Protein AF-A0A642C6K1-F1 (afdb_monomer_lite)

Foldseek 3Di:
DDDDDDDDDDDDDDDDDDDDPPPPPPPPPPPPPPDDDDDDDDDDPPDDLQADVVSPDPPDDDVVVVVCVVVHPDDNDDDDPDDDD

Sequence (85 aa):
MMNKRSLNLLPCVAVLCSCSLPAYAGQSSKKEKKTKPNVIIILADDLGYGDLECYGTTRVHTPNVNRLASEGIRFTNVHATASTS

Organism: Bacteroides ovatus (NCBI:txid28116)

InterPro domains:
 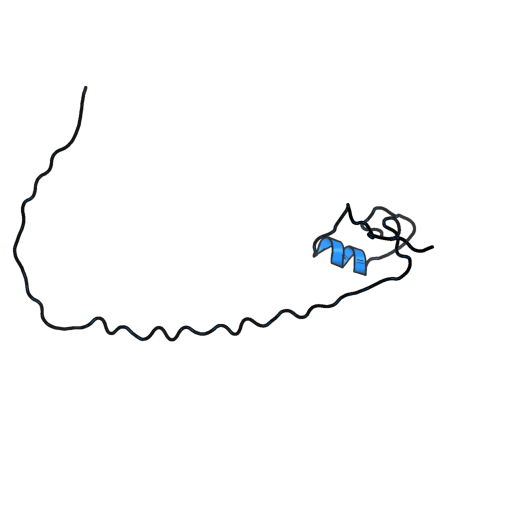 IPR000917 Sulfatase, N-terminal [PF00884] (37-84)
  IPR017850 Alkaline-phosphatase-like, core domain superfamily [G3DSA:3.40.720.10] (34-85)
  IPR017850 Alkaline-phosphatase-like, core domain superfamily [SSF53649] (34-84)
  IPR050738 Sulfatase enzyme [PTHR42693] (11-84)

Structure (mmCIF, N/CA/C/O backbone):
data_AF-A0A642C6K1-F1
#
_entry.id   AF-A0A642C6K1-F1
#
loop_
_atom_site.group_PDB
_atom_site.id
_atom_site.type_symbol
_atom_site.label_atom_id
_atom_site.label_alt_id
_atom_site.label_comp_id
_atom_site.label_asym_id
_atom_site.label_entity_id
_atom_site.label_seq_id
_atom_site.pdbx_PDB_ins_code
_atom_site.Cartn_x
_atom_site.Cartn_y
_atom_site.Cartn_z
_atom_site.occupancy
_atom_site.B_iso_or_equiv
_atom_site.auth_seq_id
_atom_site.auth_comp_id
_atom_site.auth_asym_id
_atom_site.auth_atom_id
_atom_site.pdbx_PDB_model_num
ATOM 1 N N . MET A 1 1 ? -59.640 17.181 -22.486 1.00 43.03 1 MET A N 1
ATOM 2 C CA . MET A 1 1 ? -59.217 16.218 -21.445 1.00 43.03 1 MET A CA 1
ATOM 3 C C . MET A 1 1 ? -58.450 16.986 -20.389 1.00 43.03 1 MET A C 1
ATOM 5 O O . MET A 1 1 ? -57.342 17.432 -20.651 1.00 43.03 1 MET A O 1
ATOM 9 N N . MET A 1 2 ? -59.107 17.256 -19.262 1.00 34.28 2 MET A N 1
ATOM 10 C CA . MET A 1 2 ? -58.631 18.169 -18.229 1.00 34.28 2 MET A CA 1
ATOM 11 C C . MET A 1 2 ? -59.144 17.694 -16.863 1.00 34.28 2 MET A C 1
ATOM 13 O O . MET A 1 2 ? -60.326 17.424 -16.713 1.00 34.28 2 MET A O 1
ATOM 17 N N . ASN A 1 3 ? -58.213 17.643 -15.911 1.00 37.34 3 ASN A N 1
ATOM 18 C CA . ASN A 1 3 ? -58.343 17.967 -14.487 1.00 37.34 3 ASN A CA 1
ATOM 19 C C . ASN A 1 3 ? -59.327 17.253 -13.539 1.00 37.34 3 ASN A C 1
ATOM 21 O O . ASN A 1 3 ? -60.529 17.467 -13.565 1.00 37.34 3 ASN A O 1
ATOM 25 N N . LYS A 1 4 ? -58.682 16.656 -12.524 1.00 44.62 4 LYS A N 1
ATOM 26 C CA . LYS A 1 4 ? -58.673 17.040 -11.092 1.00 44.62 4 LYS A CA 1
ATOM 27 C C . LYS A 1 4 ? -59.972 16.984 -10.267 1.00 44.62 4 LYS A C 1
ATOM 29 O O 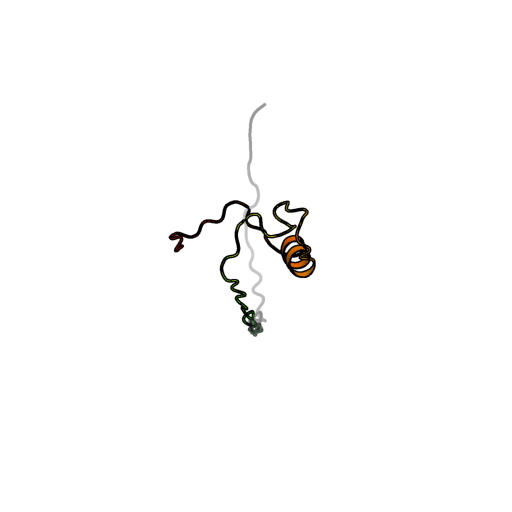. LYS A 1 4 ? -60.837 17.835 -10.381 1.00 44.62 4 LYS A O 1
ATOM 34 N N . ARG A 1 5 ? -59.866 16.121 -9.242 1.00 53.56 5 ARG A N 1
ATOM 35 C CA . ARG A 1 5 ? -60.038 16.372 -7.791 1.00 53.56 5 ARG A CA 1
ATOM 36 C C . ARG A 1 5 ? -61.347 17.021 -7.326 1.00 53.56 5 ARG A C 1
ATOM 38 O O . ARG A 1 5 ? -61.522 18.220 -7.484 1.00 53.56 5 ARG A O 1
ATOM 45 N N . SER A 1 6 ? -62.115 16.286 -6.524 1.00 43.94 6 SER A N 1
ATOM 46 C CA . SER A 1 6 ? -62.596 16.708 -5.187 1.00 43.94 6 SER A CA 1
ATOM 47 C C . SER A 1 6 ? -63.499 15.600 -4.621 1.00 43.94 6 SER A C 1
ATOM 49 O O . SER A 1 6 ? -64.372 15.103 -5.314 1.00 43.94 6 SER A O 1
ATOM 51 N N . LEU A 1 7 ? -63.124 14.954 -3.516 1.00 51.12 7 LEU A N 1
ATOM 52 C CA . LEU A 1 7 ? -63.249 15.406 -2.123 1.00 51.12 7 LEU A CA 1
ATOM 53 C C . LEU A 1 7 ? -64.670 15.164 -1.582 1.00 51.12 7 LEU A C 1
ATOM 55 O O . LEU A 1 7 ? -65.513 16.045 -1.632 1.00 51.12 7 LEU A O 1
ATOM 59 N N . ASN A 1 8 ? -64.889 13.973 -1.020 1.00 38.00 8 ASN A N 1
ATOM 60 C CA . ASN A 1 8 ? -65.989 13.677 -0.103 1.00 38.00 8 ASN A CA 1
ATOM 61 C C . ASN A 1 8 ? -65.394 12.958 1.111 1.00 38.00 8 ASN A C 1
ATOM 63 O O . ASN A 1 8 ? -64.873 11.859 0.944 1.00 38.00 8 ASN A O 1
ATOM 67 N N . LEU A 1 9 ? -65.424 13.581 2.293 1.00 46.41 9 LEU A N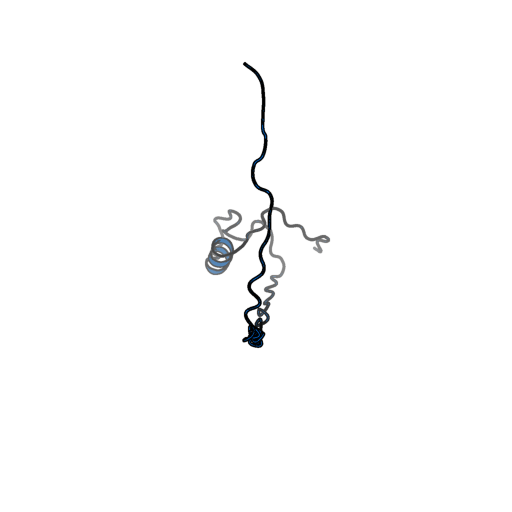 1
ATOM 68 C CA . LEU A 1 9 ? -66.242 13.127 3.429 1.00 46.41 9 LEU A CA 1
ATOM 69 C C . LEU A 1 9 ? -65.972 14.006 4.664 1.00 46.41 9 LEU A C 1
ATOM 71 O O . LEU A 1 9 ? -64.860 14.063 5.184 1.00 46.41 9 LEU A O 1
ATOM 75 N N . LEU A 1 10 ? -67.026 14.689 5.108 1.00 53.28 10 LEU A N 1
ATOM 76 C CA . LEU A 1 10 ? -67.149 15.353 6.408 1.00 53.28 10 LEU A CA 1
ATOM 77 C C . LEU A 1 10 ? -67.413 14.289 7.526 1.00 53.28 10 LEU A C 1
ATOM 79 O O . LEU A 1 10 ? -67.510 13.106 7.202 1.00 53.28 10 LEU A O 1
ATOM 83 N N . PRO A 1 11 ? -67.495 14.649 8.826 1.00 57.88 11 PRO A N 1
ATOM 84 C CA . PRO A 1 11 ? -66.680 14.096 9.910 1.00 57.88 11 PRO A CA 1
ATOM 85 C C . PRO A 1 11 ? -67.534 13.541 11.082 1.00 57.88 11 PRO A C 1
ATOM 87 O O . PRO A 1 11 ? -68.748 13.419 10.961 1.00 57.88 11 PRO A O 1
ATOM 90 N N . CYS A 1 12 ? -66.891 13.308 12.239 1.00 40.66 12 CYS A N 1
ATOM 91 C CA . CYS A 1 12 ? -67.481 13.007 13.561 1.00 40.66 12 CYS A CA 1
ATOM 92 C C . CYS A 1 12 ? -68.105 11.597 13.664 1.00 40.66 12 CYS A C 1
ATOM 94 O O . CYS A 1 12 ? -68.862 11.166 12.814 1.00 40.66 12 CYS A O 1
ATOM 96 N N . VAL A 1 13 ? -67.795 10.774 14.666 1.00 51.16 13 VAL A N 1
ATOM 97 C CA . VAL A 1 13 ? -68.137 10.971 16.080 1.00 51.16 13 VAL A CA 1
ATOM 98 C C . VAL A 1 13 ? -67.151 10.200 16.967 1.00 51.16 13 VAL A C 1
ATOM 100 O O . VAL A 1 13 ? -66.732 9.0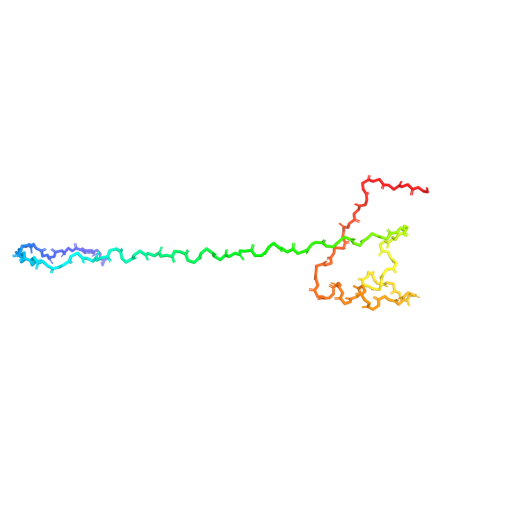87 16.659 1.00 51.16 13 VAL A O 1
ATOM 103 N N . ALA A 1 14 ? -66.789 10.836 18.078 1.00 51.81 14 ALA A N 1
ATOM 104 C CA . ALA A 1 14 ? -65.933 10.329 19.134 1.00 51.81 14 ALA A CA 1
ATOM 105 C C . ALA A 1 14 ? -66.433 9.007 19.745 1.00 51.81 14 ALA A C 1
ATOM 107 O O . ALA A 1 14 ? -67.575 8.916 20.188 1.00 51.81 14 ALA A O 1
ATOM 108 N N . VAL A 1 15 ? -65.526 8.039 19.892 1.00 54.38 15 VAL A N 1
ATOM 109 C CA . VAL A 1 15 ? -65.609 7.026 20.950 1.00 54.38 15 VAL A CA 1
ATOM 110 C C . VAL A 1 15 ? -64.388 7.216 21.841 1.00 54.38 15 VAL A C 1
ATOM 112 O O . VAL A 1 15 ? -63.264 6.855 21.500 1.00 54.38 15 VAL A O 1
ATOM 115 N N . LEU A 1 16 ? -64.640 7.863 22.977 1.00 52.88 16 LEU A N 1
ATOM 116 C CA . LEU A 1 16 ? -63.777 7.905 24.147 1.00 52.88 16 LEU A CA 1
ATOM 117 C C . LEU A 1 16 ? -63.613 6.469 24.664 1.00 52.88 16 LEU A C 1
ATOM 119 O O . LEU A 1 16 ? -64.499 5.953 25.339 1.00 52.88 16 LEU A O 1
ATOM 123 N N . CYS A 1 17 ? -62.490 5.825 24.342 1.00 48.69 17 CYS A N 1
ATOM 124 C CA . CYS A 1 17 ? -62.056 4.600 25.005 1.00 48.69 17 CYS A CA 1
ATOM 125 C C . CYS A 1 17 ? -60.898 4.946 25.947 1.00 48.69 17 CYS A C 1
ATOM 127 O O . CYS A 1 17 ? -59.748 5.106 25.543 1.00 48.69 17 CYS A O 1
ATOM 129 N N . SER A 1 18 ? -61.256 5.124 27.213 1.00 56.97 18 SER A N 1
ATOM 130 C CA . SER A 1 18 ? -60.387 5.028 28.382 1.00 56.97 18 SER A CA 1
ATOM 131 C C . SER A 1 18 ? -59.681 3.664 28.445 1.00 56.97 18 SER A C 1
ATOM 133 O O . SER A 1 18 ? -60.282 2.663 28.063 1.00 56.97 18 SER A O 1
ATOM 135 N N . CYS A 1 19 ? -58.461 3.642 29.004 1.00 38.41 19 CYS A N 1
ATOM 136 C CA . CYS A 1 19 ? -57.531 2.501 29.147 1.00 38.41 19 CYS A CA 1
ATOM 137 C C . CYS A 1 19 ? -56.869 2.090 27.815 1.00 38.41 19 CYS A C 1
ATOM 139 O O . CYS A 1 19 ? -57.514 1.574 26.920 1.00 38.41 19 CYS A O 1
ATOM 141 N N . SER A 1 20 ? -55.570 2.254 27.578 1.00 47.75 20 SER A N 1
ATOM 142 C CA . SER A 1 20 ? -54.420 2.216 28.479 1.00 47.75 20 SER A CA 1
ATOM 143 C C . SER A 1 20 ? -53.288 3.007 27.826 1.00 47.75 20 SER A C 1
ATOM 145 O O . SER A 1 20 ? -53.138 2.963 26.606 1.00 47.75 20 SER A O 1
ATOM 147 N N . LEU A 1 21 ? -52.490 3.714 28.627 1.00 52.28 21 LEU A N 1
ATOM 148 C CA . LEU A 1 21 ? -51.215 4.285 28.188 1.00 52.28 21 LEU A CA 1
ATOM 149 C C . LEU A 1 21 ? -50.471 3.228 27.353 1.00 52.28 21 LEU A C 1
ATOM 151 O O . LEU A 1 21 ? -50.292 2.117 27.865 1.00 52.28 21 LEU A O 1
ATOM 155 N N . PRO A 1 22 ? -49.991 3.509 26.126 1.00 52.66 22 PRO A N 1
ATOM 156 C CA . PRO A 1 22 ? -48.859 2.749 25.646 1.00 52.66 22 PRO A CA 1
ATOM 157 C C . PRO A 1 22 ? -47.755 3.109 26.632 1.00 52.66 22 PRO A C 1
ATOM 159 O O . PRO A 1 22 ? -47.226 4.222 26.617 1.00 52.66 22 PRO A O 1
ATOM 162 N N . ALA A 1 23 ? -47.508 2.205 27.583 1.00 56.75 23 ALA A N 1
ATOM 163 C CA . ALA A 1 23 ? -46.337 2.263 28.422 1.00 56.75 23 ALA A CA 1
ATOM 164 C C . ALA A 1 23 ? -45.187 2.536 27.460 1.00 56.75 23 ALA A C 1
ATOM 166 O O . ALA A 1 23 ? -44.949 1.748 26.540 1.00 56.75 23 ALA A O 1
ATOM 167 N N . TYR A 1 24 ? -44.549 3.695 27.619 1.00 55.31 24 TYR A N 1
ATOM 168 C CA . TYR A 1 24 ? -43.268 3.991 27.009 1.00 55.31 24 TYR A CA 1
ATOM 169 C C . TYR A 1 24 ? -42.328 2.965 27.638 1.00 55.31 24 TYR A C 1
ATOM 171 O O . TYR A 1 24 ? -41.714 3.208 28.675 1.00 55.31 24 TYR A O 1
ATOM 179 N N . ALA A 1 25 ? -42.363 1.743 27.102 1.00 58.75 25 ALA A N 1
ATOM 180 C CA . ALA A 1 25 ? -41.510 0.653 27.494 1.00 58.75 25 ALA A CA 1
ATOM 181 C C . ALA A 1 25 ? -40.122 1.217 27.276 1.00 58.75 25 ALA A C 1
ATOM 183 O O . ALA A 1 25 ? -39.749 1.507 26.136 1.00 58.75 25 ALA A O 1
ATOM 184 N N . GLY A 1 26 ? -39.450 1.517 28.389 1.00 53.59 26 GLY A N 1
ATOM 185 C CA . GLY A 1 26 ? -38.157 2.161 28.386 1.00 53.59 26 GLY A CA 1
ATOM 186 C C . GLY A 1 26 ? -37.289 1.395 27.415 1.00 53.59 26 GLY A C 1
ATOM 187 O O . GLY A 1 26 ? -36.927 0.246 27.675 1.00 53.59 26 GLY A O 1
ATOM 188 N N . GLN A 1 27 ? -37.005 2.009 26.267 1.00 56.81 27 GLN A N 1
ATOM 189 C CA . GLN A 1 27 ? -35.962 1.516 25.401 1.00 56.81 27 GLN A CA 1
ATOM 190 C C . GLN A 1 27 ? -34.685 1.720 26.200 1.00 56.81 27 GLN A C 1
ATOM 192 O O . GLN A 1 27 ? -34.080 2.789 26.197 1.00 56.81 27 GLN A O 1
ATOM 197 N N . SER A 1 28 ? -34.318 0.689 26.957 1.00 55.97 28 SER A N 1
ATOM 198 C CA . SER A 1 28 ? -32.969 0.514 27.447 1.00 55.97 28 SER A CA 1
ATOM 199 C C . SER A 1 28 ? -32.122 0.412 26.192 1.00 55.97 28 SER A C 1
ATOM 201 O O . SER A 1 28 ? -32.020 -0.650 25.575 1.00 55.97 28 SER A O 1
ATOM 203 N N . SER A 1 29 ? -31.611 1.556 25.731 1.00 59.91 29 SER A N 1
ATOM 204 C CA . SER A 1 29 ? -30.654 1.583 24.645 1.00 59.91 29 SER A CA 1
ATOM 205 C C . SER A 1 29 ? -29.495 0.726 25.131 1.00 59.91 29 SER A C 1
ATOM 207 O O . SER A 1 29 ? -28.759 1.136 26.036 1.00 59.91 29 SER A O 1
ATOM 209 N N . LYS A 1 30 ? -29.350 -0.488 24.592 1.00 60.12 30 LYS A N 1
ATOM 210 C CA . LYS A 1 30 ? -28.111 -1.241 24.742 1.00 60.12 30 LYS A CA 1
ATOM 211 C C . LYS A 1 30 ? -27.034 -0.331 24.177 1.00 60.12 30 LYS A C 1
ATOM 213 O O . LYS A 1 30 ? -26.922 -0.157 22.968 1.00 60.12 30 LYS A O 1
ATOM 218 N N . LYS A 1 31 ? -26.298 0.324 25.073 1.00 59.41 31 LYS A N 1
ATOM 219 C CA . LYS A 1 31 ? -25.149 1.141 24.725 1.00 59.41 31 LYS A CA 1
ATOM 220 C C . LYS A 1 31 ? -24.109 0.142 24.246 1.00 59.41 31 LYS A C 1
ATOM 222 O O . LYS A 1 31 ? -23.385 -0.427 25.061 1.00 59.41 31 LYS A O 1
ATOM 227 N N . GLU A 1 32 ? -24.123 -0.160 22.949 1.00 72.06 32 GLU A N 1
ATOM 228 C CA . GLU A 1 32 ? -23.077 -0.962 22.336 1.00 72.06 32 GLU A CA 1
ATOM 229 C C . GLU A 1 32 ? -21.758 -0.307 22.720 1.00 72.06 32 GLU A C 1
ATOM 231 O O . GLU A 1 32 ? -21.484 0.848 22.372 1.00 72.06 32 GLU A O 1
ATOM 236 N N . LYS A 1 33 ? -20.968 -1.017 23.529 1.00 72.00 33 LYS A N 1
ATOM 237 C CA . LYS A 1 33 ? -19.603 -0.615 23.823 1.00 72.00 33 LYS A CA 1
ATOM 238 C C . LYS A 1 33 ? -18.856 -0.756 22.508 1.00 72.00 33 LYS A C 1
ATOM 240 O O . LYS A 1 33 ? -18.332 -1.824 22.220 1.00 72.00 33 LYS A O 1
ATOM 245 N N . LYS A 1 34 ? -18.848 0.311 21.705 1.00 80.00 34 LYS A N 1
ATOM 246 C CA . LYS A 1 34 ? -18.004 0.404 20.517 1.00 80.00 34 LYS A CA 1
ATOM 247 C C . LYS A 1 34 ? -16.573 0.197 20.988 1.00 80.00 34 LYS A C 1
ATOM 249 O O . LYS A 1 34 ? -15.986 1.074 21.624 1.00 80.00 34 LYS A O 1
ATOM 254 N N . THR A 1 35 ? -16.054 -1.000 20.753 1.00 88.69 35 THR A N 1
ATOM 255 C CA . THR A 1 35 ? -14.665 -1.323 21.034 1.00 88.69 35 THR A CA 1
ATOM 256 C C . THR A 1 35 ? -13.825 -0.452 20.123 1.00 88.69 35 THR A C 1
ATOM 258 O O . THR A 1 35 ? -14.029 -0.436 18.908 1.00 88.69 35 THR A O 1
ATOM 261 N N . LYS A 1 36 ? -12.920 0.328 20.712 1.00 93.06 36 LYS A N 1
ATOM 262 C CA . LYS A 1 36 ? -11.986 1.121 19.919 1.00 93.06 36 LYS A CA 1
ATOM 263 C C . LYS A 1 36 ? -11.078 0.154 19.150 1.00 93.06 36 LYS A C 1
ATOM 265 O O . LYS A 1 36 ? -10.652 -0.838 19.745 1.00 93.06 36 LYS A O 1
ATOM 270 N N . PRO A 1 37 ? -10.800 0.405 17.862 1.00 95.75 37 PRO A N 1
ATOM 271 C CA . PRO A 1 37 ? -9.849 -0.414 17.133 1.00 95.75 37 PRO A CA 1
ATOM 272 C C . PRO A 1 37 ? -8.453 -0.240 17.735 1.00 95.75 37 PRO A C 1
ATOM 274 O O . PRO A 1 37 ? -8.109 0.832 18.238 1.00 95.75 37 PRO A O 1
ATOM 277 N N . ASN A 1 38 ? -7.645 -1.291 17.656 1.00 96.50 38 ASN A N 1
ATOM 278 C CA . ASN A 1 38 ? -6.211 -1.170 17.882 1.00 96.50 38 ASN A CA 1
ATOM 279 C C . ASN A 1 38 ? -5.571 -0.585 16.620 1.00 96.50 38 ASN A C 1
ATOM 281 O O . ASN A 1 38 ? -5.951 -0.954 15.509 1.00 96.50 38 ASN A O 1
ATOM 285 N N . VAL A 1 39 ? -4.604 0.313 16.792 1.00 96.88 39 VAL A N 1
ATOM 286 C CA . VAL A 1 39 ? -3.867 0.936 15.687 1.00 96.88 39 VAL A CA 1
ATOM 287 C C . VAL A 1 39 ? -2.405 0.532 15.807 1.00 96.88 39 VAL A C 1
ATOM 289 O O . VAL A 1 39 ? -1.802 0.718 16.861 1.00 96.88 39 VAL A O 1
ATOM 292 N N . ILE A 1 40 ? -1.847 -0.025 14.734 1.00 97.12 40 ILE A N 1
ATOM 293 C CA . ILE A 1 40 ? -0.435 -0.405 14.632 1.00 97.12 40 ILE A CA 1
ATOM 294 C C . ILE A 1 40 ? 0.170 0.399 13.487 1.00 97.12 40 ILE A C 1
ATOM 296 O O . ILE A 1 40 ? -0.383 0.418 12.389 1.00 97.12 40 ILE A O 1
ATOM 300 N N . ILE A 1 41 ? 1.301 1.050 13.751 1.00 97.38 41 ILE A N 1
ATOM 301 C CA . ILE A 1 41 ? 2.082 1.767 12.743 1.00 97.38 41 ILE A CA 1
ATOM 302 C C . ILE A 1 41 ? 3.364 0.974 12.517 1.00 97.38 41 ILE A C 1
ATOM 304 O O . ILE A 1 41 ? 4.122 0.740 13.456 1.00 97.38 41 ILE A O 1
ATOM 308 N N . ILE A 1 42 ? 3.584 0.553 11.275 1.00 96.69 42 ILE A N 1
ATOM 309 C CA . ILE A 1 42 ? 4.826 -0.081 10.836 1.00 96.69 42 ILE A CA 1
ATOM 310 C C . ILE A 1 42 ? 5.574 0.966 10.019 1.00 96.69 42 ILE A C 1
ATOM 312 O O . ILE A 1 42 ? 5.072 1.413 8.989 1.00 96.69 42 ILE A O 1
ATOM 316 N N . LEU A 1 43 ? 6.745 1.369 10.501 1.00 94.94 43 LEU A N 1
ATOM 317 C CA . LEU A 1 43 ? 7.632 2.309 9.828 1.00 94.94 43 LEU A CA 1
ATOM 318 C C . LEU A 1 43 ? 8.879 1.552 9.372 1.00 94.94 43 LEU A C 1
ATOM 320 O O . LEU A 1 43 ? 9.476 0.825 10.165 1.00 94.94 43 LEU A O 1
ATOM 324 N N . ALA A 1 44 ? 9.241 1.719 8.106 1.00 94.25 44 ALA A N 1
ATOM 325 C CA . ALA A 1 44 ? 10.478 1.208 7.534 1.00 94.25 44 ALA A CA 1
ATOM 326 C C . ALA A 1 44 ? 11.368 2.392 7.148 1.00 94.25 44 ALA A C 1
ATOM 328 O O . ALA A 1 44 ? 10.859 3.403 6.661 1.00 94.25 44 ALA A O 1
ATOM 329 N N . ASP A 1 45 ? 12.665 2.248 7.392 1.00 94.00 45 ASP A N 1
ATOM 330 C CA . ASP A 1 45 ? 13.685 3.226 7.021 1.00 94.00 45 ASP A CA 1
ATOM 331 C C . ASP A 1 45 ? 14.110 3.023 5.561 1.00 94.00 45 ASP A C 1
ATOM 333 O O . ASP A 1 45 ? 14.103 1.885 5.083 1.00 94.00 45 ASP A O 1
ATOM 337 N N . ASP A 1 46 ? 14.425 4.112 4.858 1.00 92.06 46 ASP A N 1
ATOM 338 C CA . ASP A 1 46 ? 14.900 4.119 3.463 1.00 92.06 46 ASP A CA 1
ATOM 339 C C . ASP A 1 46 ? 14.075 3.295 2.451 1.00 92.06 46 ASP A C 1
ATOM 341 O O . ASP A 1 46 ? 14.586 2.821 1.435 1.00 92.06 46 ASP A O 1
ATOM 345 N N . LEU A 1 47 ? 12.769 3.140 2.687 1.00 92.81 47 LEU A N 1
ATOM 346 C CA . LEU A 1 47 ? 11.888 2.413 1.774 1.00 92.81 47 LEU A CA 1
ATOM 347 C C . LEU A 1 47 ? 11.361 3.326 0.657 1.00 92.81 47 LEU A C 1
ATOM 349 O O . LEU A 1 47 ? 10.511 4.193 0.880 1.00 92.81 47 LEU A O 1
ATOM 353 N N . GLY A 1 48 ? 11.818 3.089 -0.567 1.00 91.94 48 GLY A N 1
ATOM 354 C CA . GLY A 1 48 ? 11.353 3.755 -1.774 1.00 91.94 48 GLY A CA 1
ATOM 355 C C . GLY A 1 48 ? 10.066 3.156 -2.350 1.00 91.94 48 GLY A C 1
ATOM 356 O O . GLY A 1 48 ? 9.698 2.005 -2.111 1.00 91.94 48 GLY A O 1
ATOM 357 N N . TYR A 1 49 ? 9.379 3.937 -3.192 1.00 92.75 49 TYR A N 1
ATOM 358 C CA . TYR A 1 49 ? 8.140 3.505 -3.858 1.00 92.75 49 TYR A CA 1
ATOM 359 C C . TYR A 1 49 ? 8.331 2.226 -4.693 1.00 92.75 49 TYR A C 1
ATOM 361 O O . TYR A 1 49 ? 7.444 1.381 -4.752 1.00 92.75 49 TYR A O 1
ATOM 369 N N . GLY A 1 50 ? 9.496 2.070 -5.324 1.00 93.38 50 GLY A N 1
ATOM 370 C CA . GLY A 1 50 ? 9.817 0.936 -6.191 1.00 93.38 50 GLY A CA 1
ATOM 371 C C . GLY A 1 50 ? 10.333 -0.312 -5.473 1.00 93.38 50 GLY A C 1
ATOM 372 O O . GLY A 1 50 ? 10.709 -1.255 -6.160 1.00 93.38 50 GLY A O 1
ATOM 373 N N . ASP A 1 51 ? 10.373 -0.346 -4.140 1.00 95.31 51 ASP A N 1
ATOM 374 C CA . ASP A 1 51 ? 11.040 -1.436 -3.408 1.00 95.31 51 ASP A CA 1
ATOM 375 C C . ASP A 1 51 ? 10.112 -2.601 -3.037 1.00 95.31 51 ASP A C 1
ATOM 377 O O . ASP A 1 51 ? 10.577 -3.666 -2.631 1.00 95.31 51 ASP A O 1
ATOM 381 N N . LEU A 1 52 ? 8.796 -2.439 -3.204 1.00 96.62 52 LEU A N 1
ATOM 382 C CA . LEU A 1 52 ? 7.793 -3.451 -2.851 1.00 96.62 52 LEU A CA 1
ATOM 383 C C . LEU A 1 52 ? 7.164 -4.085 -4.098 1.00 96.62 52 LEU A C 1
ATOM 385 O O . LEU A 1 52 ? 6.851 -3.389 -5.067 1.00 96.62 52 LEU A O 1
ATOM 389 N N . GLU A 1 53 ? 6.915 -5.403 -4.074 1.00 97.25 53 GLU A N 1
ATOM 390 C CA . GLU A 1 53 ? 6.316 -6.142 -5.211 1.00 97.25 53 GLU A CA 1
ATOM 391 C C . GLU A 1 53 ? 4.957 -5.569 -5.605 1.00 97.25 53 GLU A C 1
ATOM 393 O O . GLU A 1 53 ? 4.626 -5.461 -6.786 1.00 97.25 53 GLU A O 1
ATOM 398 N N . CYS A 1 54 ? 4.176 -5.128 -4.618 1.00 96.44 54 CYS A N 1
ATOM 399 C CA . CYS A 1 54 ? 2.893 -4.490 -4.858 1.00 96.44 54 CYS A CA 1
ATOM 400 C C . CYS A 1 54 ? 3.015 -3.144 -5.606 1.00 96.44 54 CYS A C 1
ATOM 402 O O . CYS A 1 54 ? 2.005 -2.643 -6.086 1.00 96.44 54 CYS A O 1
ATOM 404 N N . TYR A 1 55 ? 4.204 -2.571 -5.782 1.00 96.62 55 TYR A N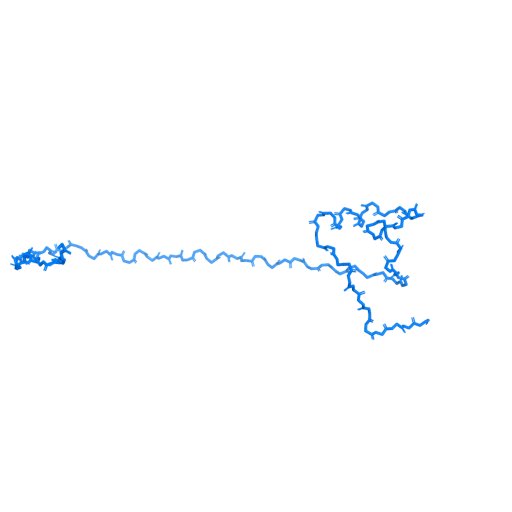 1
ATOM 405 C CA . TYR A 1 55 ? 4.433 -1.412 -6.653 1.00 96.62 55 TYR A CA 1
ATOM 406 C C . TYR A 1 55 ? 5.171 -1.764 -7.955 1.00 96.62 55 TYR A C 1
ATOM 408 O O . TYR A 1 55 ? 5.482 -0.875 -8.744 1.00 96.62 55 TYR A O 1
ATOM 416 N N . GLY A 1 56 ? 5.367 -3.057 -8.234 1.00 94.69 56 GLY A N 1
ATOM 417 C CA . GLY A 1 56 ? 5.812 -3.563 -9.534 1.00 94.69 56 GLY A CA 1
ATOM 418 C C . GLY A 1 56 ?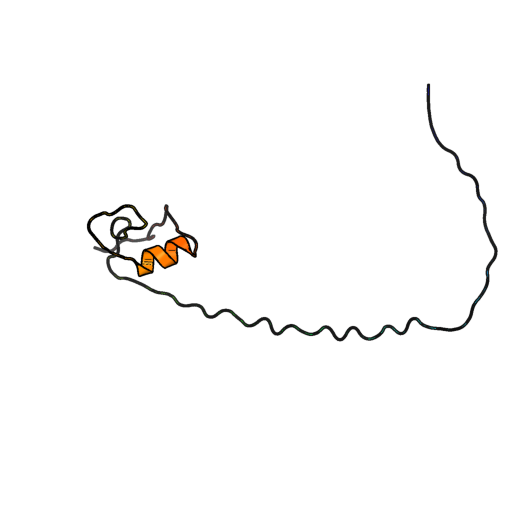 7.274 -3.997 -9.609 1.00 94.69 56 GLY A C 1
ATOM 419 O O . GLY A 1 56 ? 7.728 -4.358 -10.695 1.00 94.69 56 GLY A O 1
ATOM 420 N N . THR A 1 57 ? 8.024 -3.999 -8.501 1.00 95.62 57 THR A N 1
ATOM 421 C CA . THR A 1 57 ? 9.371 -4.589 -8.516 1.00 95.62 57 THR A CA 1
ATOM 422 C C . THR A 1 57 ? 9.309 -6.098 -8.705 1.00 95.62 57 THR A C 1
ATOM 424 O O . THR A 1 57 ? 8.445 -6.775 -8.155 1.00 95.62 57 THR A O 1
ATOM 427 N N . THR A 1 58 ? 10.254 -6.634 -9.472 1.00 95.00 58 THR A N 1
ATOM 428 C CA . THR A 1 58 ? 10.413 -8.077 -9.714 1.00 95.00 58 THR A CA 1
ATOM 429 C C . THR A 1 58 ? 11.639 -8.658 -9.011 1.00 95.00 58 THR A C 1
ATOM 431 O O . THR A 1 58 ? 11.921 -9.846 -9.143 1.00 95.00 58 THR A O 1
ATOM 434 N N . ARG A 1 59 ? 12.402 -7.820 -8.295 1.00 95.75 59 ARG A N 1
ATOM 435 C CA . ARG A 1 59 ? 13.693 -8.191 -7.692 1.00 95.75 59 ARG A CA 1
ATOM 436 C C . ARG A 1 59 ? 13.600 -8.569 -6.217 1.00 95.75 59 ARG A C 1
ATOM 438 O O . ARG A 1 59 ? 14.473 -9.277 -5.727 1.00 95.75 59 ARG A O 1
ATOM 445 N N . VAL A 1 60 ? 12.587 -8.071 -5.515 1.00 95.69 60 VAL A N 1
ATOM 446 C CA . VAL A 1 60 ? 12.406 -8.252 -4.069 1.00 95.69 60 VAL A CA 1
ATOM 447 C C . VAL A 1 60 ? 11.167 -9.104 -3.846 1.00 95.69 60 VAL A C 1
ATOM 449 O O . VAL A 1 60 ? 10.204 -8.939 -4.580 1.00 95.69 60 VAL A O 1
ATOM 452 N N . HIS A 1 61 ? 11.186 -9.995 -2.851 1.00 97.31 61 HIS A N 1
ATOM 453 C CA . HIS A 1 61 ? 10.020 -10.786 -2.461 1.00 97.31 61 HIS A CA 1
ATOM 454 C C . HIS A 1 61 ? 9.440 -10.284 -1.130 1.00 97.31 61 HIS A C 1
ATOM 456 O O . HIS A 1 61 ? 10.104 -10.341 -0.095 1.00 97.31 61 HIS A O 1
ATOM 462 N N . THR A 1 62 ? 8.201 -9.790 -1.143 1.00 97.81 62 THR A N 1
ATOM 463 C CA . THR A 1 62 ? 7.512 -9.120 -0.027 1.00 97.81 62 THR A CA 1
ATOM 464 C C . THR A 1 62 ? 6.094 -9.673 0.203 1.00 97.81 62 THR A C 1
ATOM 466 O O . THR A 1 62 ? 5.116 -8.918 0.190 1.00 97.81 62 THR A O 1
ATOM 469 N N . PRO A 1 63 ? 5.929 -10.982 0.473 1.00 97.69 63 PRO A N 1
ATOM 470 C CA . PRO A 1 63 ? 4.614 -11.632 0.482 1.00 97.69 63 PRO A CA 1
ATOM 471 C C . PRO A 1 63 ? 3.676 -11.088 1.569 1.00 97.69 63 PRO A C 1
ATOM 473 O O . PRO A 1 63 ? 2.475 -10.944 1.347 1.00 97.69 63 PRO A O 1
ATOM 476 N N . ASN A 1 64 ? 4.217 -10.715 2.733 1.00 98.12 64 ASN A N 1
ATOM 477 C CA . ASN A 1 64 ? 3.425 -10.132 3.818 1.00 98.12 64 ASN A CA 1
ATOM 478 C C . ASN A 1 64 ? 2.904 -8.733 3.464 1.00 98.12 64 ASN A C 1
ATOM 480 O O . ASN A 1 64 ? 1.756 -8.414 3.766 1.00 98.12 64 ASN A O 1
ATOM 484 N N . VAL A 1 65 ? 3.721 -7.915 2.792 1.00 97.81 65 VAL A N 1
ATOM 485 C CA . VAL A 1 65 ? 3.315 -6.576 2.340 1.00 97.81 65 VAL A CA 1
ATOM 486 C C . VAL A 1 65 ? 2.299 -6.686 1.207 1.00 97.81 65 VAL A C 1
ATOM 488 O O . VAL A 1 65 ? 1.314 -5.952 1.200 1.00 97.81 65 VAL A O 1
ATOM 491 N N . ASN A 1 66 ? 2.466 -7.655 0.304 1.00 97.88 66 ASN A N 1
ATOM 492 C CA . ASN A 1 66 ? 1.482 -7.931 -0.742 1.00 97.88 66 ASN A CA 1
ATOM 493 C C . ASN A 1 66 ? 0.131 -8.323 -0.156 1.00 97.88 66 ASN A C 1
ATOM 495 O O . ASN A 1 66 ? -0.891 -7.813 -0.606 1.00 97.88 66 ASN A O 1
ATOM 499 N N . ARG A 1 67 ? 0.125 -9.174 0.877 1.00 98.44 67 ARG A N 1
ATOM 500 C CA . ARG A 1 67 ? -1.105 -9.556 1.572 1.00 98.44 67 ARG A CA 1
ATOM 501 C C . ARG A 1 67 ? -1.800 -8.339 2.187 1.00 98.44 67 ARG A C 1
ATOM 503 O O . ARG A 1 67 ? -2.992 -8.147 1.960 1.00 98.44 67 ARG A O 1
ATOM 510 N N . LEU A 1 68 ? -1.051 -7.473 2.879 1.00 98.00 68 LEU A N 1
ATOM 511 C CA . LEU A 1 68 ? -1.583 -6.215 3.423 1.00 98.00 68 LEU A CA 1
ATOM 512 C C . LEU A 1 68 ? -2.144 -5.300 2.325 1.00 98.00 68 LEU A C 1
ATOM 514 O O . LEU A 1 68 ? -3.207 -4.713 2.499 1.00 98.00 68 LEU A O 1
ATOM 518 N N . ALA A 1 69 ? -1.463 -5.204 1.183 1.00 97.25 69 ALA A N 1
ATOM 519 C CA . ALA A 1 69 ? -1.921 -4.410 0.048 1.00 97.25 69 ALA A CA 1
ATOM 520 C C . ALA A 1 69 ? -3.183 -4.988 -0.618 1.00 97.25 69 ALA A C 1
ATOM 522 O O . ALA A 1 69 ? -4.000 -4.215 -1.110 1.00 97.25 69 ALA A O 1
ATOM 523 N N . SER A 1 70 ? -3.348 -6.317 -0.639 1.00 97.88 70 SER A N 1
ATOM 524 C CA . SER A 1 70 ? -4.524 -6.982 -1.221 1.00 97.88 70 SER A CA 1
ATOM 525 C C . SER A 1 70 ? -5.745 -6.997 -0.302 1.00 97.88 70 SER A C 1
ATOM 527 O O . SER A 1 70 ? -6.871 -6.965 -0.786 1.00 97.88 70 SER A O 1
ATOM 529 N N . GLU A 1 71 ? -5.531 -7.061 1.013 1.00 98.56 71 GLU A N 1
ATOM 530 C CA . GLU A 1 71 ? -6.601 -7.075 2.022 1.00 98.56 71 GLU A CA 1
ATOM 531 C C . GLU A 1 71 ? -6.993 -5.659 2.479 1.00 98.56 71 GLU A C 1
ATOM 533 O O . GLU A 1 71 ? -8.013 -5.477 3.143 1.00 98.56 71 GLU A O 1
ATOM 538 N N . GLY A 1 72 ? -6.170 -4.660 2.154 1.00 97.06 72 GLY A N 1
ATOM 539 C CA . GLY A 1 72 ? -6.315 -3.283 2.607 1.00 97.06 72 GLY A CA 1
ATOM 540 C C . GLY A 1 72 ? -6.438 -2.269 1.474 1.00 97.06 72 GLY A C 1
ATOM 541 O O . GLY A 1 72 ? -6.889 -2.557 0.368 1.00 97.06 72 GLY A O 1
ATOM 542 N N . ILE A 1 73 ? -6.037 -1.036 1.782 1.00 97.25 73 ILE A N 1
ATOM 543 C CA . ILE A 1 73 ? -5.984 0.071 0.827 1.00 97.25 73 ILE A CA 1
ATOM 544 C C . ILE A 1 73 ? -4.519 0.333 0.490 1.00 97.25 73 ILE A C 1
ATOM 546 O O . ILE A 1 73 ? -3.699 0.548 1.382 1.00 97.25 73 ILE A O 1
ATOM 550 N N . ARG A 1 74 ? -4.202 0.352 -0.807 1.00 96.12 74 ARG A N 1
ATOM 551 C CA . ARG A 1 74 ? -2.872 0.686 -1.324 1.00 96.12 74 ARG A CA 1
ATOM 552 C C . ARG A 1 74 ? -2.878 2.089 -1.926 1.00 96.12 74 ARG A C 1
ATOM 554 O O . ARG A 1 74 ? -3.688 2.380 -2.804 1.00 96.12 74 ARG A O 1
ATOM 561 N N . PHE A 1 75 ? -1.939 2.929 -1.503 1.00 95.69 75 PHE A N 1
ATOM 562 C CA . PHE A 1 75 ? -1.744 4.268 -2.057 1.00 95.69 75 PHE A CA 1
ATOM 563 C C . PHE A 1 75 ? -0.674 4.238 -3.147 1.00 95.69 75 PHE A C 1
ATOM 565 O O . PHE A 1 75 ? 0.458 3.852 -2.891 1.00 95.69 75 PHE A O 1
ATOM 572 N N . THR A 1 76 ? -1.013 4.671 -4.357 1.00 96.00 76 THR A N 1
ATOM 573 C CA . THR A 1 76 ? -0.083 4.691 -5.504 1.00 96.00 76 THR A CA 1
ATOM 574 C C . THR A 1 76 ? 0.504 6.076 -5.784 1.00 96.00 76 THR A C 1
ATOM 576 O O . THR A 1 76 ? 1.238 6.250 -6.748 1.00 96.00 76 THR A O 1
ATOM 579 N N . ASN A 1 77 ? 0.148 7.076 -4.976 1.00 94.94 77 ASN A N 1
ATOM 580 C CA . ASN A 1 77 ? 0.621 8.453 -5.102 1.00 94.94 77 ASN A CA 1
ATOM 581 C C . ASN A 1 77 ? 0.886 9.038 -3.707 1.00 94.94 77 ASN A C 1
ATOM 583 O O . ASN A 1 77 ? 0.129 9.873 -3.211 1.00 94.94 77 ASN A O 1
ATOM 587 N N . VAL A 1 78 ? 1.896 8.492 -3.029 1.00 92.12 78 VAL A N 1
ATOM 588 C CA . VAL A 1 78 ? 2.320 8.914 -1.690 1.00 92.12 78 VAL A CA 1
ATOM 589 C C . VAL A 1 78 ? 3.656 9.641 -1.787 1.00 92.12 78 VAL A C 1
ATOM 591 O O . VAL A 1 78 ? 4.548 9.217 -2.517 1.00 92.12 78 VAL A O 1
ATOM 594 N N . HIS A 1 79 ? 3.789 10.734 -1.041 1.00 91.06 79 HIS A N 1
ATOM 595 C CA . HIS A 1 79 ? 5.002 11.540 -1.002 1.00 91.06 79 HIS A CA 1
ATOM 596 C C . HIS A 1 79 ? 5.397 11.822 0.442 1.00 91.06 79 HIS A C 1
ATOM 598 O O . HIS A 1 79 ? 4.549 12.167 1.267 1.00 91.06 79 HIS A O 1
ATOM 604 N N . ALA A 1 80 ? 6.692 11.724 0.728 1.00 90.12 80 ALA A N 1
ATOM 605 C CA . ALA A 1 80 ? 7.257 12.342 1.914 1.00 90.12 80 ALA A CA 1
ATOM 606 C C . ALA A 1 80 ? 7.353 13.855 1.670 1.00 90.12 80 ALA A C 1
ATOM 608 O O . ALA A 1 80 ? 7.810 14.294 0.615 1.00 90.12 80 ALA A O 1
ATOM 609 N N . THR A 1 81 ? 6.911 14.664 2.633 1.00 92.12 81 THR A N 1
ATOM 610 C CA . THR A 1 81 ? 6.972 16.133 2.523 1.00 92.12 81 THR A CA 1
ATOM 611 C C . THR A 1 81 ? 8.406 16.660 2.512 1.00 92.12 81 THR A C 1
ATOM 613 O O . THR A 1 81 ? 8.660 17.742 1.995 1.00 92.12 81 THR A O 1
ATOM 616 N N . ALA A 1 82 ? 9.336 15.898 3.083 1.00 87.56 82 ALA A N 1
ATOM 617 C CA . ALA A 1 82 ? 10.768 16.124 3.022 1.00 87.56 82 ALA A CA 1
ATOM 618 C C . ALA A 1 82 ? 11.456 14.769 2.829 1.00 87.56 82 ALA A C 1
ATOM 620 O O . ALA A 1 82 ? 11.033 13.780 3.425 1.00 87.56 82 ALA A O 1
ATOM 621 N N . SER A 1 83 ? 12.505 14.740 2.012 1.00 75.38 83 SER A N 1
ATOM 622 C CA . SER A 1 83 ? 13.409 13.597 1.902 1.00 75.38 83 SER A CA 1
ATOM 623 C C . SER A 1 83 ? 14.757 14.038 2.443 1.00 75.38 83 SER A C 1
ATOM 625 O O . SER A 1 83 ? 15.317 15.025 1.965 1.00 75.38 83 SER A O 1
ATOM 627 N N . THR A 1 84 ? 15.261 13.341 3.450 1.00 62.16 84 THR A N 1
ATOM 628 C CA . THR A 1 84 ? 16.659 13.451 3.870 1.00 62.16 84 THR A CA 1
ATOM 629 C C . THR A 1 84 ? 17.468 12.406 3.106 1.00 62.16 84 THR A C 1
ATOM 631 O O . THR A 1 84 ? 16.939 11.339 2.805 1.00 62.16 84 THR A O 1
ATOM 634 N N . SER A 1 85 ? 18.687 12.763 2.699 1.00 61.28 85 SER A N 1
ATOM 635 C CA . SER A 1 85 ? 19.668 11.832 2.118 1.00 61.28 85 SER A CA 1
ATOM 636 C C . SER A 1 85 ? 20.504 11.165 3.198 1.00 61.28 85 SER A C 1
ATOM 638 O O . SER A 1 85 ? 20.563 11.739 4.311 1.00 61.28 85 SER A O 1
#

Secondary structure (DSSP, 8-state):
----------------------------------PPPP------SS--GGGSGGGT-SS---HHHHHHHHHS---SS---SS---

pLDDT: mean 77.23, std 21.74, range [34.28, 98.56]

Radius of gyration: 33.11 Å; chains: 1; bounding box: 88×30×51 Å